Protein AF-A0A5K1BLP7-F1 (afdb_monomer_lite)

Sequence (57 aa):
QLVIYETSPSELEIIRDISRTFPSHIFFQQRHGPGQRSLYNVLKAYSVYDRDVGYVQ

InterPro domains:
  IPR000195 Rab-GAP-TBC domain [PF00566] (8-57)
  IPR000195 Rab-GAP-TBC domain [PS50086] (1-57)
  IPR035969 Rab-GAP-TBC domain superfamily [SSF47923] (7-57)
  IPR050302 Rab GTPase-activating TBC domain-containing protein [PTHR47219] (6-57)

Secondary structure (DSSP, 8-state):
--GGGS--TTHHHHHHHHHTSSTTSTTT-STT-HHHHHHHHHHHHHHHHSTTT----

Structure (mmCIF, N/CA/C/O backbone):
data_AF-A0A5K1BLP7-F1
#
_entry.id   AF-A0A5K1BLP7-F1
#
loop_
_atom_site.group_PDB
_atom_site.id
_atom_site.type_symbol
_atom_site.label_atom_id
_atom_site.label_alt_id
_atom_site.label_comp_id
_atom_site.label_asym_id
_atom_site.label_entity_id
_atom_site.label_seq_id
_atom_site.pdbx_PDB_ins_code
_atom_site.Cartn_x
_atom_site.Cartn_y
_atom_site.Cartn_z
_atom_site.occupancy
_atom_site.B_iso_or_equiv
_atom_site.auth_seq_id
_atom_site.auth_comp_id
_atom_site.auth_asym_id
_atom_site.auth_atom_id
_atom_site.pdbx_PDB_model_num
ATOM 1 N N . GLN A 1 1 ? 18.288 -6.619 -4.422 1.00 54.25 1 GLN A N 1
ATOM 2 C CA . GLN A 1 1 ? 17.984 -5.335 -3.756 1.00 54.25 1 GLN A CA 1
ATOM 3 C C . GLN A 1 1 ? 16.532 -5.397 -3.308 1.00 54.25 1 GLN A C 1
ATOM 5 O O . GLN A 1 1 ? 15.719 -5.886 -4.079 1.00 54.25 1 GLN A O 1
ATOM 10 N N . LEU A 1 2 ? 16.208 -5.066 -2.053 1.00 63.38 2 LEU A N 1
ATOM 11 C CA . LEU A 1 2 ? 14.816 -5.146 -1.592 1.00 63.38 2 LEU A CA 1
ATOM 12 C C . LEU A 1 2 ? 14.022 -3.970 -2.177 1.00 63.38 2 LEU A C 1
ATOM 14 O O . LEU A 1 2 ? 14.396 -2.817 -1.973 1.00 63.38 2 LEU A O 1
ATOM 18 N N . VAL A 1 3 ? 12.916 -4.287 -2.851 1.00 72.12 3 VAL A N 1
ATOM 19 C CA . VAL A 1 3 ? 12.036 -3.355 -3.584 1.00 72.12 3 VAL A CA 1
ATOM 20 C C . VAL A 1 3 ? 11.558 -2.180 -2.715 1.00 72.12 3 VAL A C 1
ATOM 22 O O . VAL A 1 3 ? 11.362 -1.070 -3.193 1.00 72.12 3 VAL A O 1
ATOM 25 N N . ILE A 1 4 ? 11.440 -2.390 -1.400 1.00 69.19 4 ILE A N 1
ATOM 26 C CA . ILE A 1 4 ? 10.993 -1.369 -0.439 1.00 69.19 4 ILE A CA 1
ATOM 27 C C . ILE A 1 4 ? 11.934 -0.155 -0.327 1.00 69.19 4 ILE A C 1
ATOM 29 O O . ILE A 1 4 ? 11.491 0.916 0.102 1.00 69.19 4 ILE A O 1
ATOM 33 N N . TYR A 1 5 ? 13.213 -0.312 -0.688 1.00 79.38 5 TYR A N 1
ATOM 34 C CA . TYR A 1 5 ? 14.219 0.755 -0.621 1.00 79.38 5 TYR A CA 1
ATOM 35 C C . TYR A 1 5 ? 14.270 1.619 -1.882 1.00 79.38 5 TYR A C 1
ATOM 37 O O . TYR A 1 5 ? 14.978 2.622 -1.903 1.00 79.38 5 TYR A O 1
ATOM 45 N N . GLU A 1 6 ? 13.532 1.251 -2.925 1.00 85.75 6 GLU A N 1
ATOM 46 C CA . GLU A 1 6 ? 13.418 2.048 -4.141 1.00 85.75 6 GLU A CA 1
ATOM 47 C C . GLU A 1 6 ? 12.318 3.104 -3.985 1.00 85.75 6 GLU A C 1
ATOM 49 O O . GLU A 1 6 ? 11.376 2.944 -3.202 1.00 85.75 6 GLU A O 1
ATOM 54 N N . THR A 1 7 ? 12.455 4.221 -4.696 1.00 87.06 7 THR A N 1
ATOM 55 C CA . THR A 1 7 ? 11.460 5.300 -4.695 1.00 87.06 7 T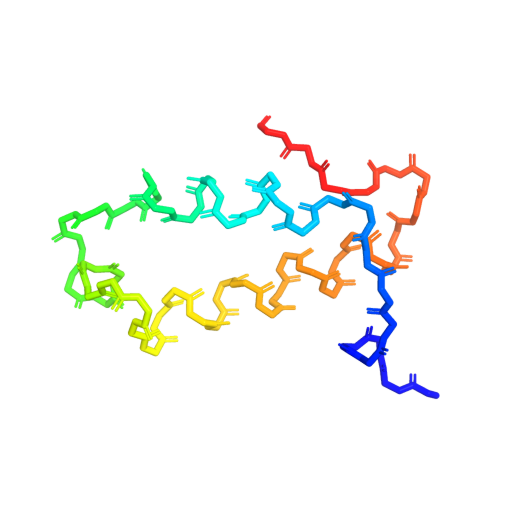HR A CA 1
ATOM 56 C C . THR A 1 7 ? 10.358 4.998 -5.699 1.00 87.06 7 THR A C 1
ATOM 58 O O . THR A 1 7 ? 10.655 4.608 -6.829 1.00 87.06 7 THR A O 1
ATOM 61 N N . SER A 1 8 ? 9.103 5.227 -5.314 1.00 90.25 8 SER A N 1
ATOM 62 C CA . SER A 1 8 ? 7.953 5.124 -6.219 1.00 90.25 8 SER A CA 1
ATOM 63 C C . SER A 1 8 ? 7.392 6.516 -6.537 1.00 90.25 8 SER A C 1
ATOM 65 O O . SER A 1 8 ? 7.260 7.336 -5.625 1.00 90.25 8 SER A O 1
ATOM 67 N N . PRO A 1 9 ? 7.026 6.818 -7.798 1.00 93.50 9 PRO A N 1
ATOM 68 C CA . PRO A 1 9 ? 6.372 8.085 -8.134 1.00 93.50 9 PRO A CA 1
ATOM 69 C C . PRO A 1 9 ? 4.990 8.222 -7.470 1.00 93.50 9 PRO A C 1
ATOM 71 O O . PRO A 1 9 ? 4.519 9.335 -7.251 1.00 93.50 9 PRO A O 1
ATOM 74 N N . SER A 1 10 ? 4.364 7.105 -7.092 1.00 95.31 10 SER A N 1
ATOM 75 C CA . SER A 1 10 ? 3.002 7.061 -6.557 1.00 95.31 10 SER A C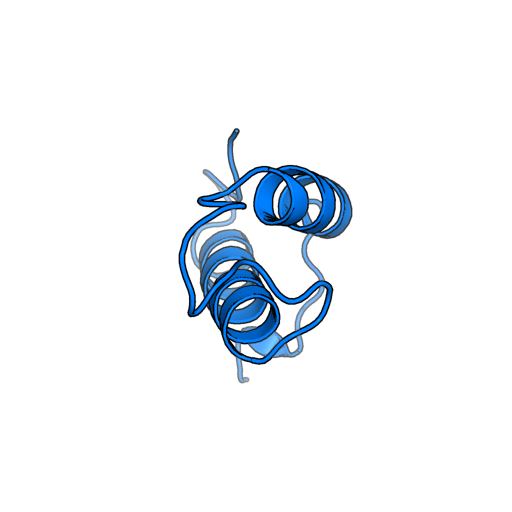A 1
ATOM 76 C C . SER A 1 10 ? 2.924 7.161 -5.030 1.00 95.31 10 SER A C 1
ATOM 78 O O . SER A 1 10 ? 1.844 7.015 -4.463 1.00 95.31 10 SER A O 1
ATOM 80 N N . GLU A 1 11 ? 4.031 7.412 -4.319 1.00 94.50 11 GLU A N 1
ATOM 81 C CA . GLU A 1 11 ? 4.037 7.418 -2.845 1.00 94.50 11 GLU A CA 1
ATOM 82 C C . GLU A 1 11 ? 3.004 8.382 -2.237 1.00 94.50 11 GLU A C 1
ATOM 84 O O . GLU A 1 11 ? 2.328 8.034 -1.267 1.00 94.50 11 GLU A O 1
ATOM 89 N N . LEU A 1 12 ? 2.828 9.570 -2.826 1.00 95.62 12 LEU A N 1
ATOM 90 C CA . LEU A 1 12 ? 1.842 10.549 -2.355 1.00 95.62 12 LEU A CA 1
ATOM 91 C C . LEU A 1 12 ? 0.393 10.107 -2.602 1.00 95.62 12 LEU A C 1
ATOM 93 O O . LEU A 1 12 ? -0.486 10.420 -1.796 1.00 95.62 12 LEU A O 1
ATOM 97 N N . GLU A 1 13 ? 0.134 9.393 -3.697 1.00 97.19 13 GLU A N 1
ATOM 98 C CA . GLU A 1 13 ? -1.191 8.852 -4.021 1.00 97.19 13 GLU A CA 1
ATOM 99 C C . GLU A 1 13 ? -1.542 7.703 -3.079 1.00 97.19 13 GLU A C 1
ATOM 101 O O . GLU A 1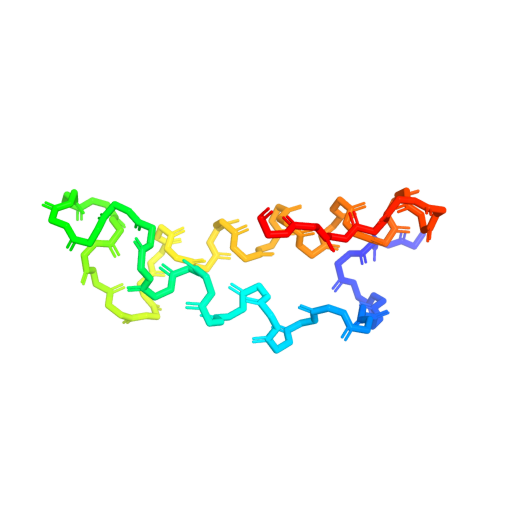 13 ? -2.603 7.724 -2.458 1.00 97.19 13 GLU A O 1
ATOM 106 N N . ILE A 1 14 ? -0.595 6.788 -2.857 1.00 97.12 14 ILE A N 1
ATOM 107 C CA . ILE A 1 14 ? -0.722 5.686 -1.9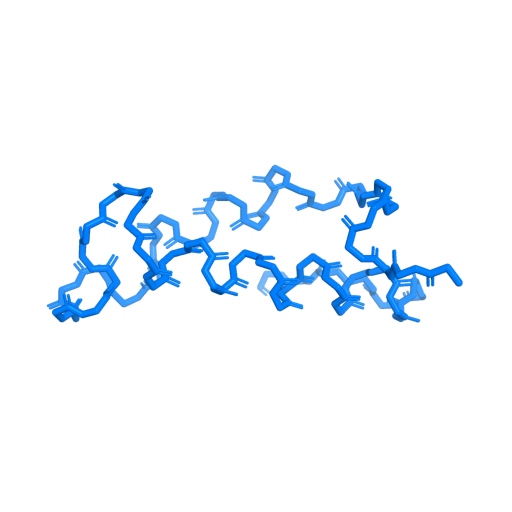00 1.00 97.12 14 ILE A CA 1
ATOM 108 C C . ILE A 1 14 ? -1.037 6.228 -0.497 1.00 97.12 14 ILE A C 1
ATOM 110 O O . ILE A 1 14 ? -1.963 5.755 0.158 1.00 97.12 14 ILE A O 1
ATOM 114 N N . ILE A 1 15 ? -0.307 7.245 -0.018 1.00 96.06 15 ILE A N 1
ATOM 115 C CA . ILE A 1 15 ? -0.550 7.847 1.309 1.00 96.06 15 ILE A CA 1
ATOM 116 C C . ILE A 1 15 ? -1.962 8.437 1.401 1.00 96.06 15 ILE A C 1
ATOM 118 O O . ILE A 1 15 ? -2.646 8.263 2.416 1.00 96.06 15 ILE A O 1
ATOM 122 N N . ARG A 1 16 ? -2.402 9.137 0.351 1.00 96.94 16 ARG A N 1
ATOM 123 C CA . ARG A 1 16 ? -3.738 9.736 0.287 1.00 96.94 16 ARG A CA 1
ATOM 124 C C . ARG A 1 16 ? -4.818 8.661 0.350 1.00 96.94 16 ARG A C 1
ATOM 126 O O . ARG A 1 16 ? -5.757 8.790 1.135 1.00 96.94 16 ARG A O 1
ATOM 133 N N . ASP A 1 17 ? -4.654 7.580 -0.397 1.00 97.88 17 ASP A N 1
ATOM 134 C CA . ASP A 1 17 ? -5.664 6.534 -0.521 1.00 97.88 17 ASP A CA 1
ATOM 135 C C . ASP A 1 17 ? -5.717 5.608 0.692 1.00 97.88 17 ASP A C 1
ATOM 137 O O . ASP A 1 17 ? -6.802 5.215 1.129 1.00 97.88 17 ASP A O 1
ATOM 141 N N . ILE A 1 18 ? -4.588 5.384 1.363 1.00 97.56 18 ILE A N 1
ATOM 142 C CA . ILE A 1 18 ? -4.556 4.694 2.658 1.00 97.56 18 ILE A CA 1
ATOM 143 C C . ILE A 1 18 ? -5.391 5.426 3.707 1.00 97.56 18 ILE A C 1
ATOM 145 O O . ILE A 1 18 ? -6.096 4.778 4.478 1.00 97.56 18 ILE A O 1
ATOM 149 N N . SER A 1 19 ? -5.370 6.763 3.725 1.00 94.88 19 SER A N 1
ATOM 150 C CA . SER A 1 19 ? -6.132 7.541 4.714 1.00 94.88 19 SER A CA 1
ATOM 151 C C . SER A 1 19 ? -7.652 7.339 4.615 1.00 94.88 19 SER A C 1
ATOM 153 O O . SER A 1 19 ? -8.359 7.526 5.605 1.00 94.88 19 SER A O 1
ATOM 155 N N . ARG A 1 20 ? -8.143 6.913 3.443 1.00 96.81 20 ARG A N 1
ATOM 156 C CA . ARG A 1 20 ? -9.558 6.628 3.154 1.00 96.81 20 ARG A CA 1
ATOM 157 C C . ARG A 1 20 ? -9.869 5.132 2.998 1.00 96.81 20 ARG A C 1
ATOM 159 O O . ARG A 1 20 ? -11.009 4.783 2.705 1.00 96.81 20 ARG A O 1
ATOM 166 N N . THR A 1 21 ? -8.897 4.245 3.219 1.00 97.81 21 THR A N 1
ATOM 167 C CA . THR A 1 21 ? -9.066 2.791 3.071 1.00 97.81 21 THR A CA 1
ATOM 168 C C . THR A 1 21 ? -9.451 2.152 4.406 1.00 97.81 21 THR A C 1
ATOM 170 O O . THR A 1 21 ? -8.663 2.137 5.348 1.00 97.81 21 THR A O 1
ATOM 173 N N . PHE A 1 22 ? -10.676 1.617 4.485 1.00 97.19 22 PHE A N 1
ATOM 174 C CA . PHE A 1 22 ? -11.252 0.985 5.686 1.00 97.19 22 PHE A CA 1
ATOM 175 C C . PHE A 1 22 ? -11.108 1.818 6.982 1.00 97.19 22 PHE A C 1
ATOM 177 O O . PHE A 1 22 ? -10.653 1.294 8.003 1.00 97.19 22 PHE A O 1
ATOM 184 N N . PRO A 1 23 ? -11.516 3.102 6.994 1.00 96.19 23 PRO A N 1
ATOM 185 C CA . PRO A 1 23 ? -11.208 4.025 8.092 1.00 96.19 23 PRO A CA 1
ATOM 186 C C . PRO A 1 23 ? -11.837 3.638 9.442 1.00 96.19 23 PRO A C 1
ATOM 188 O O . PRO A 1 23 ? -11.350 4.066 10.483 1.00 96.19 23 PRO A O 1
ATOM 191 N N . SER A 1 24 ? -12.897 2.827 9.446 1.00 96.88 24 SER A N 1
ATOM 192 C CA . SER A 1 24 ? -13.560 2.322 10.657 1.00 96.88 24 SER A CA 1
ATOM 193 C C . SER A 1 24 ? -13.093 0.926 11.084 1.00 96.88 24 SER A C 1
ATOM 195 O O . SER A 1 24 ? -13.513 0.427 12.126 1.00 96.88 24 SER A O 1
ATOM 197 N N . HIS A 1 25 ? -12.242 0.264 10.294 1.00 98.12 25 HIS A N 1
ATOM 198 C CA . HIS A 1 25 ? -11.761 -1.071 10.624 1.00 98.12 25 HIS A CA 1
ATOM 199 C C . HIS A 1 25 ? -10.679 -0.985 11.701 1.00 98.12 25 HIS A C 1
ATOM 201 O O . HIS A 1 25 ? -9.704 -0.248 11.547 1.00 98.12 25 HIS A O 1
ATOM 207 N N . ILE A 1 26 ? -10.796 -1.794 12.759 1.00 97.81 26 ILE A N 1
ATOM 208 C CA . ILE A 1 26 ? -9.935 -1.733 13.956 1.00 97.81 26 ILE A CA 1
ATOM 209 C C . ILE A 1 26 ? -8.429 -1.738 13.653 1.00 97.81 26 ILE A C 1
ATOM 211 O O 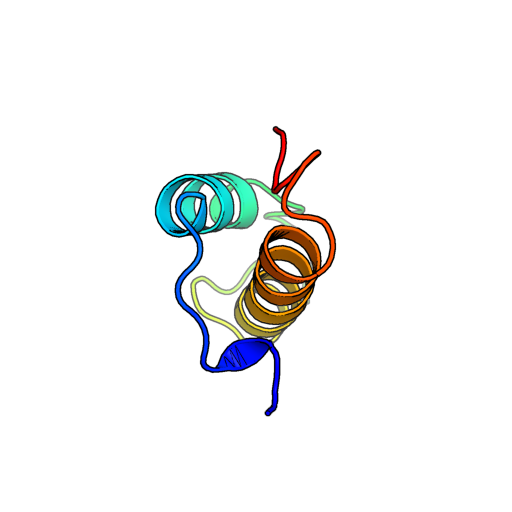. ILE A 1 26 ? -7.646 -1.121 14.369 1.00 97.81 26 ILE A O 1
ATOM 215 N N . PHE A 1 27 ? -8.028 -2.403 12.568 1.00 97.94 27 PHE A N 1
ATOM 216 C CA . PHE A 1 27 ? -6.632 -2.512 12.148 1.00 97.94 27 PHE A CA 1
ATOM 217 C C . PHE A 1 27 ? -6.120 -1.294 11.356 1.00 97.94 27 PHE A C 1
ATOM 219 O O . PHE A 1 27 ? -4.926 -0.999 11.383 1.00 97.94 27 PHE A O 1
ATOM 226 N N . PHE A 1 28 ? -7.010 -0.573 10.667 1.00 98.06 28 PHE A N 1
ATOM 227 C CA . PHE A 1 28 ? -6.670 0.529 9.756 1.00 98.06 28 PHE A CA 1
ATOM 228 C C . PHE A 1 28 ? -7.090 1.913 10.278 1.00 98.06 28 PHE A C 1
ATOM 230 O O . PHE A 1 28 ? -6.592 2.920 9.778 1.00 98.06 28 PHE A O 1
ATOM 237 N N . GLN A 1 29 ? -7.938 1.975 11.311 1.00 96.81 29 GLN A N 1
ATOM 238 C CA . GLN A 1 29 ? -8.464 3.222 11.883 1.00 96.81 29 GLN A CA 1
ATOM 239 C C . GLN A 1 29 ? -7.387 4.129 12.497 1.00 96.81 29 GLN A C 1
ATOM 241 O O . GLN A 1 29 ? -7.539 5.349 12.543 1.00 96.81 29 GLN A O 1
ATOM 246 N N . GLN A 1 30 ? -6.280 3.556 12.980 1.00 96.75 30 GLN A N 1
ATOM 247 C CA . GLN A 1 30 ? -5.198 4.346 13.554 1.00 96.75 30 GLN A CA 1
ATOM 248 C C . GLN A 1 30 ? -4.369 4.976 12.433 1.00 96.75 30 GLN A C 1
ATOM 250 O O . GLN A 1 30 ? -3.647 4.283 11.709 1.00 96.75 30 GLN A O 1
ATOM 255 N N . ARG A 1 31 ? -4.417 6.308 12.341 1.00 93.81 31 ARG A N 1
ATOM 256 C CA . ARG A 1 31 ? -3.569 7.082 11.431 1.00 93.81 31 ARG A CA 1
ATOM 257 C C . ARG A 1 31 ? -2.093 6.786 11.704 1.00 93.81 31 ARG A C 1
ATOM 259 O O . ARG A 1 31 ? -1.653 6.856 12.849 1.00 93.81 31 ARG A O 1
ATOM 266 N N . HIS A 1 32 ? -1.342 6.444 10.658 1.00 93.44 32 HIS A N 1
ATOM 267 C CA . HIS A 1 32 ? 0.061 6.005 10.754 1.00 93.44 32 HIS A CA 1
ATOM 268 C C . HIS A 1 32 ? 0.275 4.752 11.635 1.00 93.44 32 HIS A C 1
ATOM 270 O O . HIS A 1 32 ? 1.403 4.427 12.013 1.00 93.44 32 HIS A O 1
ATOM 276 N N . GLY A 1 33 ? -0.801 4.020 11.940 1.00 96.69 33 GLY A N 1
ATOM 277 C CA . GLY A 1 33 ? -0.777 2.780 12.702 1.00 96.69 33 GLY A CA 1
ATOM 278 C C . GLY A 1 33 ? -0.136 1.614 11.938 1.00 96.69 33 GLY A C 1
ATOM 279 O O . GLY A 1 33 ? 0.270 1.747 10.779 1.00 96.69 33 GLY A O 1
ATOM 280 N N . PRO A 1 34 ? -0.010 0.441 12.578 1.00 97.31 34 PRO A N 1
ATOM 281 C CA . PRO A 1 34 ? 0.605 -0.735 11.964 1.00 97.31 34 PRO A CA 1
ATOM 282 C C . PRO A 1 34 ? -0.118 -1.199 1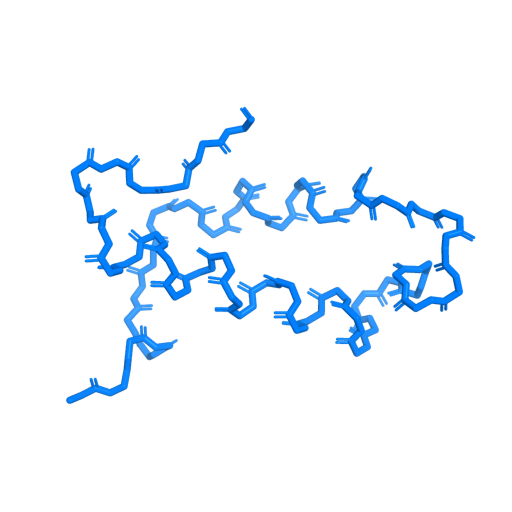0.691 1.00 97.31 34 PRO A C 1
ATOM 284 O O . PRO A 1 34 ? 0.558 -1.520 9.714 1.00 97.31 34 PRO A O 1
ATOM 287 N N . GLY A 1 35 ? -1.456 -1.173 10.650 1.00 97.56 35 GLY A N 1
ATOM 288 C CA . GLY A 1 35 ? -2.207 -1.579 9.458 1.00 97.56 35 GLY A CA 1
ATOM 289 C C . GLY A 1 35 ? -1.972 -0.656 8.264 1.00 97.56 35 GLY A C 1
ATOM 290 O O . GLY A 1 35 ? -1.646 -1.131 7.179 1.00 97.56 35 GLY A O 1
ATOM 291 N N . GLN A 1 36 ? -2.028 0.664 8.475 1.00 98.06 36 GLN A N 1
ATOM 292 C CA . GLN A 1 36 ? -1.754 1.647 7.420 1.00 98.06 36 GLN A CA 1
ATOM 293 C C . GLN A 1 36 ? -0.316 1.548 6.889 1.00 98.06 36 GLN A C 1
ATOM 295 O O . GLN A 1 36 ? -0.107 1.567 5.680 1.00 98.06 36 GLN A O 1
ATOM 300 N N . ARG A 1 37 ? 0.683 1.384 7.771 1.00 96.69 37 ARG A N 1
ATOM 301 C CA . ARG A 1 37 ? 2.090 1.207 7.360 1.00 96.69 37 ARG A CA 1
ATOM 302 C C . ARG A 1 37 ? 2.320 -0.093 6.593 1.00 96.69 37 ARG A C 1
ATOM 304 O O . ARG A 1 37 ? 3.067 -0.105 5.621 1.00 96.69 37 ARG A O 1
ATOM 311 N N . SER A 1 38 ? 1.669 -1.176 7.013 1.00 96.81 38 SER A N 1
ATOM 312 C CA . SER A 1 38 ? 1.761 -2.464 6.317 1.00 96.81 38 SER A CA 1
ATOM 313 C C . SER A 1 38 ? 1.167 -2.365 4.913 1.00 96.81 38 SER A C 1
ATOM 315 O O . SER A 1 38 ? 1.803 -2.789 3.952 1.00 96.81 38 SER A O 1
ATOM 317 N N . LEU A 1 39 ? -0.003 -1.732 4.784 1.00 97.38 39 LEU A N 1
ATOM 318 C CA . LEU A 1 39 ? -0.643 -1.497 3.492 1.00 97.38 39 LEU A CA 1
ATOM 319 C C . LEU A 1 39 ? 0.214 -0.601 2.585 1.00 97.38 39 LEU A C 1
ATOM 321 O O . LEU A 1 39 ? 0.408 -0.931 1.419 1.00 97.38 39 LEU A O 1
ATOM 325 N N . TYR A 1 40 ? 0.805 0.467 3.131 1.00 96.62 40 TYR A N 1
ATOM 326 C CA . TYR A 1 40 ? 1.758 1.315 2.408 1.00 96.62 40 TYR A CA 1
ATOM 327 C C . TYR A 1 40 ? 2.926 0.511 1.839 1.00 96.62 40 TYR A C 1
ATOM 329 O O . TYR A 1 40 ? 3.225 0.632 0.656 1.00 96.62 40 TYR A O 1
ATOM 337 N N . ASN A 1 41 ? 3.555 -0.345 2.646 1.00 95.62 41 ASN A N 1
ATOM 338 C CA . ASN A 1 41 ? 4.703 -1.130 2.196 1.00 95.62 41 ASN A CA 1
ATOM 339 C C . ASN A 1 41 ? 4.343 -2.085 1.052 1.00 95.62 41 ASN A C 1
ATOM 341 O O . ASN A 1 41 ? 5.124 -2.218 0.113 1.00 95.62 41 ASN A O 1
ATOM 345 N N . VAL A 1 42 ? 3.169 -2.724 1.112 1.00 95.94 42 VAL A N 1
ATOM 346 C CA . VAL A 1 42 ? 2.698 -3.629 0.052 1.00 95.94 42 VAL A CA 1
ATOM 347 C C . VAL A 1 42 ? 2.417 -2.860 -1.238 1.00 95.94 42 VAL A C 1
ATOM 349 O O . VAL A 1 42 ? 2.923 -3.241 -2.289 1.00 95.94 42 VAL A O 1
ATOM 352 N N . LEU A 1 43 ? 1.669 -1.756 -1.163 1.00 96.56 43 LEU A N 1
ATOM 353 C CA . LEU A 1 43 ? 1.328 -0.942 -2.334 1.00 96.56 43 LEU A CA 1
ATOM 354 C C . LEU A 1 43 ? 2.567 -0.296 -2.963 1.00 96.56 43 LEU A C 1
ATOM 356 O O . LEU A 1 43 ? 2.727 -0.312 -4.182 1.00 96.56 43 LEU A O 1
ATOM 360 N N . LYS A 1 44 ? 3.489 0.206 -2.132 1.00 95.56 44 LYS A N 1
ATOM 361 C CA . LYS A 1 44 ? 4.773 0.736 -2.592 1.00 95.56 44 LYS A CA 1
ATOM 362 C C . LYS A 1 44 ? 5.579 -0.352 -3.298 1.00 95.56 44 LYS A C 1
ATOM 364 O O . LYS A 1 44 ? 6.040 -0.129 -4.413 1.00 95.56 44 LYS A O 1
ATOM 369 N N . ALA A 1 45 ? 5.720 -1.526 -2.680 1.00 95.06 45 ALA A N 1
ATOM 370 C CA . ALA A 1 45 ? 6.455 -2.636 -3.276 1.00 95.06 45 ALA A CA 1
ATOM 371 C C . ALA A 1 45 ? 5.841 -3.066 -4.614 1.00 95.06 45 ALA A C 1
ATOM 373 O O . ALA A 1 45 ? 6.579 -3.256 -5.574 1.00 95.06 45 ALA A O 1
ATOM 374 N N . TYR A 1 46 ? 4.510 -3.144 -4.703 1.00 95.00 46 TYR A N 1
ATOM 375 C CA . TYR A 1 46 ? 3.816 -3.446 -5.954 1.00 95.00 46 TYR A CA 1
ATOM 376 C C . TYR A 1 46 ? 4.119 -2.408 -7.042 1.00 95.00 46 TYR A C 1
ATOM 378 O O . TYR A 1 46 ? 4.533 -2.779 -8.134 1.00 95.00 46 TYR A O 1
ATOM 386 N N . SER A 1 47 ? 4.017 -1.115 -6.716 1.00 95.25 47 SER A N 1
ATOM 387 C CA . SER A 1 47 ? 4.245 -0.027 -7.681 1.00 95.25 47 SER A CA 1
ATOM 388 C C . SER A 1 47 ? 5.663 0.021 -8.263 1.00 95.25 47 SER A C 1
ATOM 390 O O . SER A 1 47 ? 5.876 0.567 -9.340 1.00 95.25 47 SER A O 1
ATOM 392 N N . VAL A 1 48 ? 6.646 -0.519 -7.538 1.00 93.94 48 VAL A N 1
ATOM 393 C CA . VAL A 1 48 ? 8.032 -0.628 -8.010 1.00 93.94 48 VAL A CA 1
ATOM 394 C C . VAL A 1 48 ? 8.265 -1.959 -8.726 1.00 93.94 48 VAL A C 1
ATOM 396 O O . VAL A 1 48 ? 9.076 -2.009 -9.648 1.00 93.94 48 VAL A O 1
ATOM 399 N N . TYR A 1 49 ? 7.586 -3.026 -8.296 1.00 93.81 49 TYR A N 1
ATOM 400 C CA . TYR A 1 49 ? 7.677 -4.351 -8.904 1.00 93.81 49 TYR A CA 1
ATOM 401 C C . TYR A 1 49 ? 7.136 -4.353 -10.338 1.00 93.81 49 TYR A C 1
ATOM 403 O O . TYR A 1 49 ? 7.821 -4.826 -11.241 1.00 93.81 49 TYR A O 1
ATOM 411 N N . ASP A 1 50 ? 5.947 -3.789 -10.548 1.00 94.06 50 ASP A N 1
ATOM 412 C CA . ASP A 1 50 ? 5.350 -3.599 -11.868 1.00 94.06 50 ASP A CA 1
ATOM 413 C C . ASP A 1 50 ? 5.313 -2.102 -12.176 1.00 94.06 50 ASP A C 1
ATOM 415 O O . ASP A 1 50 ? 4.377 -1.400 -11.801 1.00 94.06 50 ASP A O 1
ATOM 419 N N . ARG A 1 51 ? 6.376 -1.594 -12.807 1.00 91.88 51 ARG A N 1
ATOM 420 C CA . ARG A 1 51 ? 6.502 -0.162 -13.124 1.00 91.88 51 ARG A CA 1
ATOM 421 C C . ARG A 1 51 ? 5.671 0.267 -14.328 1.00 91.88 51 ARG A C 1
ATOM 423 O O . ARG A 1 51 ? 5.424 1.462 -14.467 1.00 91.88 51 ARG A O 1
ATOM 430 N N . ASP A 1 52 ? 5.278 -0.676 -15.183 1.00 94.38 52 ASP A N 1
ATOM 431 C CA . ASP A 1 52 ? 4.458 -0.382 -16.359 1.00 94.38 52 ASP A CA 1
ATOM 432 C C . ASP A 1 52 ? 3.028 -0.039 -15.928 1.00 94.38 52 ASP A C 1
ATOM 434 O O . ASP A 1 52 ? 2.404 0.859 -16.494 1.00 94.38 52 ASP A O 1
ATOM 438 N N . VAL A 1 53 ? 2.533 -0.713 -14.882 1.00 95.56 53 VAL A N 1
ATOM 439 C CA . VAL A 1 53 ? 1.238 -0.412 -14.257 1.00 95.56 53 VAL A CA 1
ATOM 440 C C . VAL A 1 53 ? 1.374 0.602 -13.118 1.00 95.56 53 VAL A C 1
ATOM 442 O O . VAL A 1 53 ? 0.597 1.552 -13.032 1.00 95.56 53 VAL A O 1
ATOM 445 N N . GLY A 1 54 ? 2.349 0.416 -12.230 1.00 93.75 54 GLY A N 1
ATOM 446 C CA . GLY A 1 54 ? 2.538 1.227 -11.032 1.00 93.75 54 GLY A CA 1
ATOM 447 C C . GLY A 1 54 ? 1.436 1.025 -9.985 1.00 93.75 54 GLY A C 1
ATOM 448 O O . GLY A 1 54 ? 0.871 -0.058 -9.828 1.00 93.75 54 GLY A O 1
ATOM 449 N N . TYR A 1 55 ? 1.149 2.079 -9.219 1.00 96.75 55 TYR A N 1
ATOM 450 C CA . TYR A 1 55 ? -0.038 2.144 -8.363 1.00 96.75 55 TYR A CA 1
ATOM 451 C C . TYR A 1 55 ? -1.135 2.946 -9.066 1.00 96.75 55 TYR A C 1
ATOM 453 O O . TYR A 1 55 ? -0.856 4.004 -9.625 1.00 96.75 55 TYR A O 1
ATOM 461 N N . VAL A 1 56 ? -2.371 2.450 -8.997 1.00 95.38 56 VAL A N 1
ATOM 462 C CA . VAL A 1 56 ? -3.564 3.072 -9.584 1.00 95.38 56 VAL A CA 1
ATOM 463 C C . VAL A 1 56 ? -4.651 3.171 -8.510 1.00 95.38 56 VAL A C 1
ATOM 465 O O . VAL A 1 56 ? -4.748 2.300 -7.642 1.00 95.38 56 VAL A O 1
ATOM 468 N N . GLN A 1 57 ? -5.431 4.251 -8.574 1.00 89.50 57 GLN A N 1
ATOM 469 C CA . GLN A 1 57 ? -6.523 4.592 -7.655 1.00 89.50 57 GLN A CA 1
ATOM 470 C C . GLN A 1 57 ? -7.790 3.747 -7.848 1.00 89.50 57 GLN A C 1
ATOM 472 O O . GLN A 1 57 ? -8.143 3.467 -9.015 1.00 89.50 57 GLN A O 1
#

pLDDT: mean 92.99, std 8.61, range [54.25, 98.12]

Radius of gyration: 11.48 Å; chains: 1; bounding box: 32×16×30 Å

Foldseek 3Di:
DQLLPDDAPCLVVLLVVLCVPPCVDPQSVDRVGPNSVVSSSVLSSVQSVDVVCGHDD

Organism: NCBI:txid210225